Protein AF-A0A2H5AHQ0-F1 (afdb_monomer)

Organism: NCBI:txid2651844

InterPro domains:
  IPR000795 Translational (tr)-type GTP-binding domain [PF00009] (1-102)
  IPR004161 Translation elongation factor EFTu-like, domain 2 [PF03144] (125-167)
  IPR009000 Translation protein, beta-barrel domain superfamily [SSF50447] (102-166)
  IPR027417 P-loop containing nucleoside triphosphate hydrolase [G3DSA:3.40.50.300] (1-103)
  IPR027417 P-loop containing nucleoside triphosphate hydrolase [SSF52540] (1-126)
  IPR050100 Translation factor GTPase superfamily members [PTHR23115] (1-167)

Secondary structure (DSSP, 8-state):
-HHHHHHHHTT-----EEE--GGGGTT-HHHHHHHHHHHHHHHHHHT--GGG--EEE--TTT-BTTTB--SS-TT---EEEEETTEEEEESSHHHHHHTPPPPPP-TTSPPB--EEEEEEETTTEEEEEE---BS-B-TT-EEEETTTTEEEE----EETTEE-S-B--

Solvent-accessible surface area (backbone atoms only — not comparable to full-atom values): 10069 Å² total; per-residue (Å²): 112,67,68,60,43,52,39,49,73,74,63,51,82,79,56,74,45,74,46,64,55,32,68,84,56,73,47,42,62,70,60,51,54,51,50,50,55,55,50,40,57,49,42,41,72,68,67,49,61,54,59,49,33,33,59,33,72,21,20,83,87,82,45,33,13,39,82,48,76,48,82,78,38,82,83,66,88,49,28,54,24,46,56,97,92,44,76,50,72,40,57,22,48,48,52,54,58,70,65,56,76,83,79,80,73,46,54,91,42,74,70,39,62,60,73,75,50,75,45,76,45,89,99,80,43,80,47,76,40,62,56,45,71,22,6,63,49,42,52,71,41,76,46,72,44,81,91,79,70,49,70,49,69,35,79,73,43,71,58,97,91,40,81,43,81,57,48,66,83

Structure (mmCIF, N/CA/C/O backbone):
data_AF-A0A2H5AHQ0-F1
#
_entry.id   AF-A0A2H5AHQ0-F1
#
loop_
_atom_site.group_PDB
_atom_site.id
_atom_site.type_symbol
_atom_site.label_atom_id
_atom_site.label_alt_id
_atom_site.label_comp_id
_atom_site.label_asym_id
_atom_site.label_entity_id
_atom_site.label_seq_id
_atom_site.pdbx_PDB_ins_code
_atom_site.Cartn_x
_atom_site.Cartn_y
_atom_site.Cartn_z
_atom_site.occupancy
_atom_site.B_iso_or_equiv
_atom_site.auth_seq_id
_atom_site.auth_comp_id
_atom_site.auth_asym_id
_atom_site.auth_atom_id
_atom_site.pdbx_PDB_model_num
ATOM 1 N N . ARG A 1 1 ? -1.816 8.514 -12.708 1.00 79.44 1 ARG A N 1
ATOM 2 C CA . ARG A 1 1 ? -1.723 9.739 -11.873 1.00 79.44 1 ARG A CA 1
ATOM 3 C C . ARG A 1 1 ? -2.817 9.753 -10.812 1.00 79.44 1 ARG A C 1
ATOM 5 O O . ARG A 1 1 ? -2.487 9.721 -9.638 1.00 79.44 1 ARG A O 1
ATOM 12 N N . GLU A 1 2 ? -4.084 9.698 -11.212 1.00 90.19 2 GLU A N 1
ATOM 13 C CA . GLU A 1 2 ? -5.236 9.623 -10.303 1.00 90.19 2 GLU A CA 1
ATOM 14 C C . GLU A 1 2 ? -5.152 8.475 -9.284 1.00 90.19 2 GLU A C 1
ATOM 16 O O . GLU A 1 2 ? -5.298 8.717 -8.094 1.00 90.19 2 GLU A O 1
ATOM 21 N N . HIS A 1 3 ? -4.764 7.266 -9.708 1.00 93.19 3 HIS A N 1
ATOM 22 C CA . HIS A 1 3 ? -4.584 6.135 -8.784 1.00 93.19 3 HIS A CA 1
ATOM 23 C C . HIS A 1 3 ? -3.597 6.415 -7.641 1.00 93.19 3 HIS A C 1
ATOM 25 O O . HIS A 1 3 ? -3.840 6.007 -6.512 1.00 93.19 3 HIS A O 1
ATOM 31 N N . ALA A 1 4 ? -2.501 7.135 -7.907 1.00 90.75 4 ALA A N 1
ATOM 32 C CA . ALA A 1 4 ? -1.532 7.470 -6.864 1.00 90.75 4 ALA A CA 1
ATOM 33 C C . ALA A 1 4 ? -2.108 8.495 -5.877 1.00 90.75 4 ALA A C 1
ATOM 35 O O . ALA A 1 4 ? -1.860 8.399 -4.680 1.00 90.75 4 ALA A O 1
ATOM 36 N N . LEU A 1 5 ? -2.892 9.457 -6.375 1.00 91.88 5 LEU A N 1
ATOM 37 C CA . LEU A 1 5 ? -3.583 10.428 -5.531 1.00 91.88 5 LEU A CA 1
ATOM 38 C C . LEU A 1 5 ? -4.620 9.737 -4.641 1.00 91.88 5 LEU A C 1
ATOM 40 O O . LEU A 1 5 ? -4.621 9.951 -3.434 1.00 91.88 5 LEU A O 1
ATOM 44 N N . LEU A 1 6 ? -5.456 8.874 -5.221 1.00 93.88 6 LEU A N 1
ATOM 45 C CA . LEU A 1 6 ? -6.451 8.097 -4.482 1.00 93.88 6 LEU A CA 1
ATOM 46 C C . LEU A 1 6 ? -5.799 7.226 -3.406 1.00 93.88 6 LEU A C 1
ATOM 48 O O . LEU A 1 6 ? -6.201 7.292 -2.247 1.00 93.88 6 LEU A O 1
ATOM 52 N N . ALA A 1 7 ? -4.748 6.478 -3.755 1.00 93.88 7 ALA A N 1
ATOM 53 C CA . ALA A 1 7 ? -4.013 5.652 -2.801 1.00 93.88 7 ALA A CA 1
ATOM 54 C C . ALA A 1 7 ? -3.457 6.486 -1.633 1.00 93.88 7 ALA A C 1
ATOM 56 O O . ALA A 1 7 ? -3.626 6.120 -0.468 1.00 93.88 7 ALA A O 1
ATOM 57 N N . TYR A 1 8 ? -2.856 7.643 -1.926 1.00 92.56 8 TYR A N 1
ATOM 58 C CA . TYR A 1 8 ? -2.291 8.509 -0.894 1.00 92.56 8 TYR A CA 1
ATOM 59 C C . TYR A 1 8 ? -3.357 9.085 0.047 1.00 92.56 8 TYR A C 1
ATOM 61 O O . TYR A 1 8 ? -3.134 9.134 1.266 1.00 92.56 8 TYR A O 1
ATOM 69 N N . THR A 1 9 ? -4.504 9.487 -0.511 1.00 90.00 9 THR A N 1
ATOM 70 C CA . THR A 1 9 ? -5.666 10.012 0.221 1.00 90.00 9 THR A CA 1
ATOM 71 C C . THR A 1 9 ? -6.307 8.946 1.108 1.00 90.00 9 THR A C 1
ATOM 73 O O . THR A 1 9 ? -6.667 9.241 2.243 1.00 90.00 9 THR A O 1
ATOM 76 N N . LEU A 1 10 ? -6.367 7.694 0.647 1.00 91.12 10 LEU A N 1
ATOM 77 C CA . LEU A 1 10 ? -6.854 6.546 1.424 1.00 91.12 10 LEU A CA 1
ATOM 78 C C . LEU A 1 10 ? -5.855 6.057 2.491 1.00 91.12 10 LEU A C 1
ATOM 80 O O . LEU A 1 10 ? -6.121 5.087 3.193 1.00 91.12 10 LEU A O 1
ATOM 84 N N . GLY A 1 11 ? -4.700 6.715 2.636 1.00 88.50 11 GLY A N 1
ATOM 85 C CA . GLY A 1 11 ? -3.718 6.393 3.672 1.00 88.50 11 GLY A CA 1
ATOM 86 C C . GLY A 1 11 ? -2.691 5.330 3.279 1.00 88.50 11 GLY A C 1
ATOM 87 O O . GLY A 1 11 ? -1.886 4.937 4.122 1.00 88.50 11 GLY A O 1
ATOM 88 N N . VAL A 1 12 ? -2.635 4.910 2.012 1.00 93.56 12 VAL A N 1
ATOM 89 C CA . VAL A 1 12 ? -1.599 3.992 1.516 1.00 93.56 12 VAL A CA 1
ATOM 90 C C . VAL A 1 12 ? -0.280 4.755 1.378 1.00 93.56 12 VAL A C 1
ATOM 92 O O . VAL A 1 12 ? -0.060 5.490 0.414 1.00 93.56 12 VAL A O 1
ATOM 95 N N . LYS A 1 13 ? 0.600 4.621 2.379 1.00 91.56 13 LYS A N 1
ATOM 96 C CA . LYS A 1 13 ? 1.880 5.355 2.454 1.00 91.56 13 LYS A CA 1
ATOM 97 C C . LYS A 1 13 ? 3.076 4.621 1.850 1.00 91.56 13 LYS A C 1
ATOM 99 O O . LYS A 1 13 ? 4.095 5.259 1.603 1.00 91.56 13 LYS A O 1
ATOM 104 N N . GLN A 1 14 ? 2.951 3.324 1.589 1.00 94.31 14 GLN A N 1
ATOM 105 C CA . GLN A 1 14 ? 3.986 2.526 0.935 1.00 94.31 14 GLN A CA 1
ATOM 106 C C . GLN A 1 14 ? 3.608 2.306 -0.528 1.00 94.31 14 GLN A C 1
ATOM 108 O O . GLN A 1 14 ? 2.480 1.919 -0.823 1.00 94.31 14 GLN A O 1
ATOM 113 N N . LEU A 1 15 ? 4.539 2.593 -1.435 1.00 96.69 15 LEU A N 1
ATOM 114 C CA . LEU A 1 15 ? 4.333 2.525 -2.878 1.00 96.69 15 LEU A CA 1
ATOM 115 C C . LEU A 1 15 ? 5.526 1.815 -3.518 1.00 96.69 15 LEU A C 1
ATOM 117 O O . LEU A 1 15 ? 6.666 2.093 -3.159 1.00 96.69 15 LEU A O 1
ATOM 121 N N . ILE A 1 16 ? 5.248 0.942 -4.482 1.00 97.94 16 ILE A N 1
ATOM 122 C CA . ILE A 1 16 ? 6.229 0.304 -5.365 1.00 97.94 16 ILE A CA 1
ATOM 123 C C . ILE A 1 16 ? 5.873 0.714 -6.791 1.00 97.94 16 ILE A C 1
ATOM 125 O O . ILE A 1 16 ? 4.696 0.711 -7.157 1.00 97.94 16 ILE A O 1
ATOM 129 N N . VAL A 1 17 ? 6.872 1.067 -7.599 1.00 98.00 17 VAL A N 1
ATOM 130 C CA . VAL A 1 17 ? 6.667 1.404 -9.010 1.00 98.00 17 VAL A CA 1
ATOM 131 C C . VAL A 1 17 ? 7.310 0.331 -9.877 1.00 98.00 17 VAL A C 1
ATOM 133 O O . VAL A 1 17 ? 8.524 0.290 -10.052 1.00 98.00 17 VAL A O 1
ATOM 136 N N . ALA A 1 18 ? 6.475 -0.522 -10.461 1.00 98.19 18 ALA A N 1
ATOM 137 C CA . ALA A 1 18 ? 6.898 -1.456 -11.492 1.00 98.19 18 ALA A CA 1
ATOM 138 C C . ALA A 1 18 ? 6.801 -0.788 -12.875 1.00 98.19 18 ALA A C 1
ATOM 140 O O . ALA A 1 18 ? 5.711 -0.435 -13.333 1.00 98.19 18 ALA A O 1
ATOM 141 N N . ILE A 1 19 ? 7.938 -0.606 -13.544 1.00 98.12 19 ILE A N 1
ATOM 142 C CA . ILE A 1 19 ? 8.017 -0.067 -14.904 1.00 98.12 19 ILE A CA 1
ATOM 143 C C . ILE A 1 19 ? 7.883 -1.246 -15.865 1.00 98.12 19 ILE A C 1
ATOM 145 O O . ILE A 1 19 ? 8.851 -1.941 -16.156 1.00 98.12 19 ILE A O 1
ATOM 149 N N . ASN A 1 20 ? 6.648 -1.504 -16.290 1.00 98.12 20 ASN A N 1
ATOM 150 C CA . ASN A 1 20 ? 6.306 -2.656 -17.118 1.00 98.12 20 ASN A CA 1
ATOM 151 C C . ASN A 1 20 ? 6.579 -2.422 -18.614 1.00 98.12 20 ASN A C 1
ATOM 153 O O . ASN A 1 20 ? 6.660 -1.281 -19.070 1.00 98.12 20 ASN A O 1
ATOM 157 N N . LYS A 1 21 ? 6.621 -3.521 -19.378 1.00 97.62 21 LYS A N 1
ATOM 158 C CA . LYS A 1 21 ? 6.839 -3.578 -20.833 1.00 97.62 21 LYS A CA 1
ATOM 159 C C . LYS A 1 21 ? 8.226 -3.100 -21.274 1.00 97.62 21 LYS A C 1
ATOM 161 O O . LYS A 1 21 ? 8.367 -2.546 -22.365 1.00 97.62 21 LYS A O 1
ATOM 166 N N . MET A 1 22 ? 9.253 -3.306 -20.450 1.00 97.94 22 MET A N 1
ATOM 167 C CA . MET A 1 22 ? 10.633 -2.930 -20.798 1.00 97.94 22 MET A CA 1
ATOM 168 C C . ME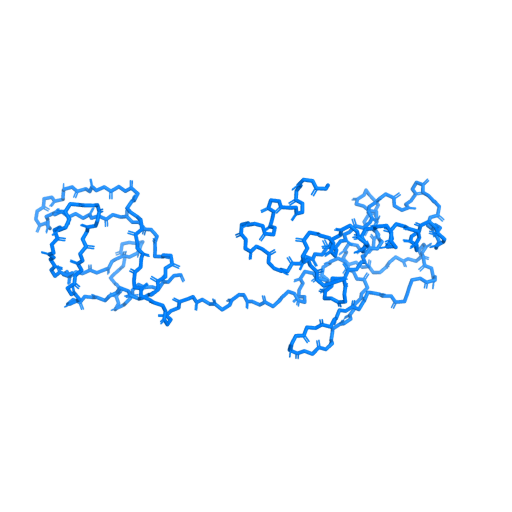T A 1 22 ? 11.185 -3.691 -22.014 1.00 97.94 22 MET A C 1
ATOM 170 O O . MET A 1 22 ? 12.071 -3.193 -22.704 1.00 97.94 22 MET A O 1
ATOM 174 N N . ASP A 1 23 ? 10.612 -4.847 -22.340 1.00 95.94 23 ASP A N 1
ATOM 175 C CA . ASP A 1 23 ? 10.872 -5.580 -23.580 1.00 95.94 23 ASP A CA 1
ATOM 176 C C . ASP A 1 23 ? 10.527 -4.756 -24.836 1.00 95.94 23 ASP A C 1
ATOM 178 O O . ASP A 1 23 ? 11.285 -4.758 -25.805 1.00 95.94 23 ASP A O 1
ATOM 182 N N . THR A 1 24 ? 9.457 -3.952 -24.795 1.00 97.06 24 THR A N 1
ATOM 183 C CA . THR A 1 24 ? 9.041 -3.098 -25.926 1.00 97.06 24 THR A CA 1
ATOM 184 C C . THR A 1 24 ? 9.972 -1.911 -26.173 1.00 97.06 24 THR A C 1
ATOM 186 O O . THR A 1 24 ? 9.934 -1.302 -27.240 1.00 97.06 24 THR A O 1
ATOM 189 N N . THR A 1 25 ? 10.827 -1.585 -25.203 1.00 96.06 25 THR A N 1
ATOM 190 C CA . THR A 1 25 ? 11.819 -0.505 -25.287 1.00 96.06 25 THR A CA 1
ATOM 191 C C . THR A 1 25 ? 13.244 -1.045 -25.379 1.00 96.06 25 THR A C 1
ATOM 193 O O . THR A 1 25 ? 14.196 -0.308 -25.120 1.00 96.06 25 THR A O 1
ATOM 196 N N . GLN A 1 26 ? 13.391 -2.328 -25.741 1.00 95.75 26 GLN A N 1
ATOM 197 C CA . GLN A 1 26 ? 14.676 -3.023 -25.866 1.00 95.75 26 GLN A CA 1
ATOM 198 C C . GLN A 1 26 ? 15.530 -2.900 -24.596 1.00 95.75 26 GLN A C 1
ATOM 200 O O . GLN A 1 26 ? 16.750 -2.775 -24.666 1.00 95.75 26 GLN A O 1
ATOM 205 N N . TRP A 1 27 ? 14.878 -2.880 -23.429 1.00 96.94 27 TRP A N 1
ATOM 206 C CA . TRP A 1 27 ? 15.538 -2.733 -22.135 1.00 96.94 27 TRP A CA 1
ATOM 207 C C . TRP A 1 27 ? 16.444 -1.493 -22.043 1.00 96.94 27 TRP A C 1
ATOM 209 O O . TRP A 1 27 ? 17.496 -1.532 -21.411 1.00 96.94 27 TRP A O 1
ATOM 219 N N . SER A 1 28 ? 16.042 -0.374 -22.657 1.00 97.75 28 SER A N 1
ATOM 220 C CA . SER A 1 28 ? 16.816 0.874 -22.658 1.00 97.75 28 SER A CA 1
ATOM 221 C C . SER A 1 28 ? 16.950 1.495 -21.260 1.00 97.75 28 SER A C 1
ATOM 223 O O . SER A 1 28 ? 15.960 1.909 -20.648 1.00 97.75 28 SER A O 1
ATOM 225 N N . GLU A 1 29 ? 18.193 1.645 -20.787 1.00 97.69 29 GLU A N 1
ATOM 226 C CA . GLU A 1 29 ? 18.507 2.335 -19.528 1.00 97.69 29 GLU A CA 1
ATOM 227 C C . GLU A 1 29 ? 18.075 3.806 -19.565 1.00 97.69 29 GLU A C 1
ATOM 229 O O . GLU A 1 29 ? 17.469 4.302 -18.618 1.00 97.69 29 GLU A O 1
ATOM 234 N N . ALA A 1 30 ? 18.323 4.501 -20.678 1.00 97.88 30 ALA A N 1
ATOM 235 C CA . ALA A 1 30 ? 17.948 5.905 -20.827 1.00 97.88 30 ALA A CA 1
ATOM 236 C C . ALA A 1 30 ? 16.432 6.100 -20.664 1.00 97.88 30 ALA A C 1
ATOM 238 O O . ALA A 1 30 ? 15.996 6.994 -19.936 1.00 97.88 30 ALA A O 1
ATOM 239 N N . ARG A 1 31 ? 15.631 5.214 -21.273 1.00 97.50 31 ARG A N 1
ATOM 240 C CA . ARG A 1 31 ? 14.170 5.248 -21.143 1.00 97.50 31 ARG A CA 1
ATOM 241 C C . ARG A 1 31 ? 13.716 4.946 -19.716 1.00 97.50 31 ARG A C 1
ATOM 243 O O . ARG A 1 31 ? 12.808 5.601 -19.212 1.00 97.50 31 ARG A O 1
ATOM 250 N N . TYR A 1 32 ? 14.351 3.983 -19.053 1.00 97.88 32 TYR A N 1
ATOM 251 C CA . TYR A 1 32 ? 14.088 3.678 -17.648 1.00 97.88 32 TYR A CA 1
ATOM 252 C C . TYR A 1 32 ? 14.365 4.886 -16.734 1.00 97.88 32 TYR A C 1
ATOM 254 O O . TYR A 1 32 ? 13.504 5.263 -15.937 1.00 97.88 32 TYR A O 1
ATOM 262 N N . GLN A 1 33 ? 15.516 5.548 -16.896 1.00 97.69 33 GLN A N 1
ATOM 263 C CA . GLN A 1 33 ? 15.896 6.723 -16.101 1.00 97.69 33 GLN A CA 1
ATOM 264 C C . GLN A 1 33 ? 14.971 7.924 -16.343 1.00 97.69 33 GLN A C 1
ATOM 266 O O . GLN A 1 33 ? 14.600 8.631 -15.402 1.00 97.69 33 GLN A O 1
ATOM 271 N N . GLU A 1 34 ? 14.547 8.141 -17.589 1.00 97.81 34 GLU A N 1
ATOM 272 C CA . GLU A 1 34 ? 13.549 9.156 -17.939 1.00 97.81 34 GLU A CA 1
ATOM 273 C C . GLU A 1 34 ? 12.223 8.913 -17.196 1.00 97.81 34 GLU A C 1
ATOM 275 O O . GLU A 1 34 ? 11.714 9.811 -16.519 1.00 97.81 34 GLU A O 1
ATOM 280 N N . ILE A 1 35 ? 11.706 7.677 -17.243 1.00 97.56 35 ILE A N 1
ATOM 281 C CA . ILE A 1 35 ? 10.460 7.293 -16.564 1.00 97.56 35 ILE A CA 1
ATOM 282 C C . ILE A 1 35 ? 10.584 7.468 -15.047 1.00 97.56 35 ILE A C 1
ATOM 284 O O . ILE A 1 35 ? 9.653 7.987 -14.421 1.00 97.56 35 ILE A O 1
ATOM 288 N N . ILE A 1 36 ? 11.716 7.084 -14.441 1.00 97.12 36 ILE A N 1
ATOM 289 C CA . ILE A 1 36 ? 11.957 7.311 -13.008 1.00 97.12 36 ILE A CA 1
ATOM 290 C C . ILE A 1 36 ? 11.884 8.796 -12.687 1.00 97.12 36 ILE A C 1
ATOM 292 O O . ILE A 1 36 ? 11.213 9.172 -11.726 1.00 97.12 36 ILE A O 1
ATOM 296 N N . LYS A 1 37 ? 12.554 9.648 -13.467 1.00 97.56 37 LYS A N 1
ATOM 297 C CA . LYS A 1 37 ? 12.594 11.092 -13.218 1.00 97.56 37 LYS A CA 1
ATOM 298 C C . LYS A 1 37 ? 11.193 11.699 -13.256 1.00 97.56 37 LYS A C 1
ATOM 300 O O . LYS A 1 37 ? 10.806 12.419 -12.332 1.00 97.56 37 LYS A O 1
ATOM 305 N N . GLU A 1 38 ? 10.413 11.395 -14.290 1.00 96.69 38 GLU A N 1
ATOM 306 C CA . GLU A 1 38 ? 9.044 11.902 -14.414 1.00 96.69 38 GLU A CA 1
ATOM 307 C C . GLU A 1 38 ? 8.126 11.373 -13.311 1.00 96.69 38 GLU A C 1
ATOM 309 O O . GLU A 1 38 ? 7.388 12.140 -12.681 1.00 96.69 38 GLU A O 1
ATOM 314 N N . THR A 1 39 ? 8.200 10.070 -13.036 1.00 96.88 39 THR A N 1
ATOM 315 C CA . THR A 1 39 ? 7.351 9.420 -12.035 1.00 96.88 39 THR A CA 1
ATOM 316 C C . THR A 1 39 ? 7.697 9.899 -10.630 1.00 96.88 39 THR A C 1
ATOM 318 O O . THR A 1 39 ? 6.792 10.228 -9.868 1.00 96.88 39 THR A O 1
ATOM 321 N N . SER A 1 40 ? 8.985 10.044 -10.308 1.00 96.88 40 SER A N 1
ATOM 322 C CA . SER A 1 40 ? 9.471 10.590 -9.034 1.00 96.88 40 SER A CA 1
ATOM 323 C C . SER A 1 40 ? 8.971 12.012 -8.800 1.00 96.88 40 SER A C 1
ATOM 325 O O . SER A 1 40 ? 8.466 12.328 -7.722 1.00 96.88 40 SER A O 1
ATOM 327 N N . ASN A 1 41 ? 9.042 12.871 -9.821 1.00 96.50 41 ASN A N 1
ATOM 328 C CA . ASN A 1 41 ? 8.511 14.231 -9.740 1.00 96.50 41 ASN A CA 1
ATOM 329 C C . ASN A 1 41 ? 6.997 14.236 -9.509 1.00 96.50 41 ASN A C 1
ATOM 331 O O . ASN A 1 41 ? 6.484 15.061 -8.752 1.00 96.50 41 ASN A O 1
ATOM 335 N N . PHE A 1 42 ? 6.278 13.315 -10.149 1.00 94.62 42 PHE A N 1
ATOM 336 C CA . PHE A 1 42 ? 4.837 13.199 -9.996 1.00 94.62 42 PHE A CA 1
ATOM 337 C C . PHE A 1 42 ? 4.431 12.705 -8.598 1.00 94.62 42 PHE A C 1
ATOM 339 O O . PHE A 1 42 ? 3.646 13.372 -7.926 1.00 94.62 42 PHE A O 1
ATOM 346 N N . ILE A 1 43 ? 4.981 11.585 -8.120 1.00 96.19 43 ILE A N 1
ATOM 347 C CA . ILE A 1 43 ? 4.624 11.026 -6.804 1.00 96.19 43 ILE A CA 1
ATOM 348 C C . ILE A 1 43 ? 5.048 11.954 -5.658 1.00 96.19 43 ILE A C 1
ATOM 350 O O . ILE A 1 43 ? 4.350 12.029 -4.648 1.00 96.19 43 ILE A O 1
ATOM 354 N N . LYS A 1 44 ? 6.118 12.743 -5.849 1.00 96.44 44 LYS A N 1
ATOM 355 C CA . LYS A 1 44 ? 6.518 13.803 -4.916 1.00 96.44 44 LYS A CA 1
ATOM 356 C C . LYS A 1 44 ? 5.454 14.892 -4.781 1.00 96.44 44 LYS A C 1
ATOM 358 O O . LYS A 1 44 ? 5.201 15.345 -3.671 1.00 96.44 44 LYS A O 1
ATOM 363 N N . LYS A 1 45 ? 4.805 15.291 -5.882 1.00 95.19 45 LYS A N 1
ATOM 364 C CA . LYS A 1 45 ? 3.684 16.252 -5.851 1.00 95.19 45 LYS A CA 1
ATOM 365 C C . LYS A 1 45 ? 2.442 15.679 -5.170 1.00 95.19 45 LYS A C 1
ATOM 367 O O . LYS A 1 45 ? 1.706 16.430 -4.548 1.00 95.19 45 LYS A O 1
ATOM 372 N N . VAL A 1 46 ? 2.216 14.369 -5.287 1.00 95.06 46 VAL A N 1
ATOM 373 C CA . VAL A 1 46 ? 1.123 13.678 -4.581 1.00 95.06 46 VAL A CA 1
ATOM 374 C C . VAL A 1 46 ? 1.374 13.630 -3.068 1.00 95.06 46 VAL A C 1
ATOM 376 O O . VAL A 1 46 ? 0.428 13.709 -2.292 1.00 95.06 46 VAL A O 1
ATOM 379 N N . GLY A 1 47 ? 2.639 13.537 -2.648 1.00 95.19 47 GLY A N 1
ATOM 380 C CA . GLY A 1 47 ? 3.044 13.535 -1.238 1.00 95.19 47 GLY A CA 1
ATOM 381 C C . GLY A 1 47 ? 3.901 12.337 -0.823 1.00 95.19 47 GLY A C 1
ATOM 382 O O . GLY A 1 47 ? 4.312 12.255 0.332 1.00 95.19 47 GLY A O 1
ATOM 383 N N . TYR A 1 48 ? 4.207 11.415 -1.740 1.00 96.62 48 TYR A N 1
ATOM 384 C CA . TYR A 1 48 ? 5.168 10.341 -1.482 1.00 96.62 48 TYR A CA 1
ATOM 385 C C . TYR A 1 48 ? 6.601 10.882 -1.466 1.00 96.62 48 TYR A C 1
ATOM 387 O O . TYR A 1 48 ? 6.938 11.809 -2.201 1.00 96.62 48 TYR A O 1
ATOM 395 N N . ASN A 1 49 ? 7.478 10.261 -0.678 1.00 95.44 49 ASN A N 1
ATOM 396 C CA . ASN A 1 49 ? 8.915 10.500 -0.770 1.00 95.44 49 ASN A CA 1
ATOM 397 C C . ASN A 1 49 ? 9.516 9.546 -1.819 1.00 95.44 49 ASN A C 1
ATOM 399 O O . ASN A 1 49 ? 9.528 8.345 -1.573 1.00 95.44 49 ASN A O 1
ATOM 403 N N . PRO A 1 50 ? 10.060 10.019 -2.957 1.00 96.00 50 PRO A N 1
ATOM 404 C CA . PRO A 1 50 ? 10.613 9.120 -3.973 1.00 96.00 50 PRO A CA 1
ATOM 405 C C . PRO A 1 50 ? 11.734 8.205 -3.464 1.00 96.00 50 PRO A C 1
ATOM 407 O O . PRO A 1 50 ? 11.907 7.118 -3.995 1.00 96.00 50 PRO A O 1
ATOM 410 N N . LYS A 1 51 ? 12.460 8.598 -2.406 1.00 95.38 51 LYS A N 1
ATOM 411 C CA . LYS A 1 51 ? 13.509 7.760 -1.801 1.00 95.38 51 LYS A CA 1
ATOM 412 C C . LYS A 1 51 ? 12.973 6.514 -1.093 1.00 95.38 51 LYS A C 1
ATOM 414 O O . LYS A 1 51 ? 13.722 5.568 -0.894 1.00 95.38 51 LYS A O 1
ATOM 419 N N . THR A 1 52 ? 11.701 6.505 -0.694 1.00 96.12 52 THR A N 1
ATOM 420 C CA . THR A 1 52 ? 11.073 5.353 -0.026 1.00 96.12 52 THR A CA 1
ATOM 421 C C . THR A 1 52 ? 10.437 4.386 -1.031 1.00 96.12 52 THR A C 1
ATOM 423 O O . THR A 1 52 ? 9.796 3.424 -0.614 1.00 96.12 52 THR A O 1
ATOM 426 N N . VAL A 1 53 ? 10.527 4.669 -2.336 1.00 97.44 53 VAL A N 1
ATOM 427 C CA . VAL A 1 53 ? 9.784 3.972 -3.392 1.00 97.44 53 VAL A CA 1
ATOM 428 C C . VAL A 1 53 ? 10.763 3.215 -4.286 1.00 97.44 53 VAL A C 1
ATOM 430 O O . VAL A 1 53 ? 11.535 3.852 -5.002 1.00 97.44 53 VAL A O 1
ATOM 433 N N . PRO A 1 54 ? 10.738 1.872 -4.291 1.00 97.75 54 PRO A N 1
ATOM 434 C CA . PRO A 1 54 ? 11.533 1.099 -5.230 1.00 97.75 54 PRO A CA 1
ATOM 435 C C . PRO A 1 54 ? 10.957 1.209 -6.647 1.00 97.75 54 PRO A C 1
ATOM 437 O O . PRO A 1 54 ? 9.740 1.130 -6.854 1.00 97.75 54 PRO A O 1
ATOM 440 N N . PHE A 1 55 ? 11.854 1.362 -7.620 1.00 98.12 55 PHE A N 1
ATOM 441 C CA . PHE A 1 55 ? 11.549 1.341 -9.048 1.00 98.12 55 PHE A CA 1
ATOM 442 C C . PHE A 1 55 ? 12.109 0.056 -9.655 1.00 98.12 55 PHE A C 1
ATOM 444 O O . PHE A 1 55 ? 13.316 -0.177 -9.616 1.00 98.12 55 PHE A O 1
ATOM 451 N N . VAL A 1 56 ? 11.231 -0.787 -10.195 1.00 98.44 56 VAL A N 1
ATOM 452 C CA . VAL A 1 56 ? 11.602 -2.110 -10.715 1.00 98.44 56 VAL A CA 1
ATOM 453 C C . VAL A 1 56 ? 11.278 -2.170 -12.210 1.00 98.44 56 VAL A C 1
ATOM 455 O O . VAL A 1 56 ? 10.099 -2.086 -12.560 1.00 98.44 56 VAL A O 1
ATOM 458 N N . PRO A 1 57 ? 12.269 -2.284 -13.114 1.00 98.38 57 PRO A N 1
ATOM 459 C CA . PRO A 1 57 ? 12.013 -2.517 -14.531 1.00 98.38 57 PRO A CA 1
ATOM 460 C C . PRO A 1 57 ? 11.580 -3.970 -14.725 1.00 98.38 57 PRO A C 1
ATOM 462 O O . PRO A 1 57 ? 12.340 -4.872 -14.393 1.00 98.38 57 PRO A O 1
ATOM 465 N N . ILE A 1 58 ? 10.387 -4.211 -15.263 1.00 98.50 58 ILE A N 1
ATOM 466 C CA . ILE A 1 58 ? 9.846 -5.566 -15.442 1.00 98.50 58 ILE A CA 1
ATOM 467 C C . ILE A 1 58 ? 9.322 -5.787 -16.864 1.00 98.50 58 ILE A C 1
ATOM 469 O O . ILE A 1 58 ? 8.963 -4.845 -17.581 1.00 98.50 58 ILE A O 1
ATOM 473 N N . SER A 1 59 ? 9.182 -7.059 -17.231 1.00 98.00 59 SER A N 1
ATOM 474 C CA . SER A 1 59 ? 8.255 -7.486 -18.277 1.00 98.00 59 SER A CA 1
ATOM 475 C C . SER A 1 59 ? 7.275 -8.482 -17.679 1.00 98.00 59 SER A C 1
ATOM 477 O O . SER A 1 59 ? 7.616 -9.633 -17.426 1.00 98.00 59 SER A O 1
ATOM 479 N N . GLY A 1 60 ? 6.034 -8.050 -17.456 1.00 96.62 60 GLY A N 1
ATOM 480 C CA . GLY A 1 60 ? 4.995 -8.942 -16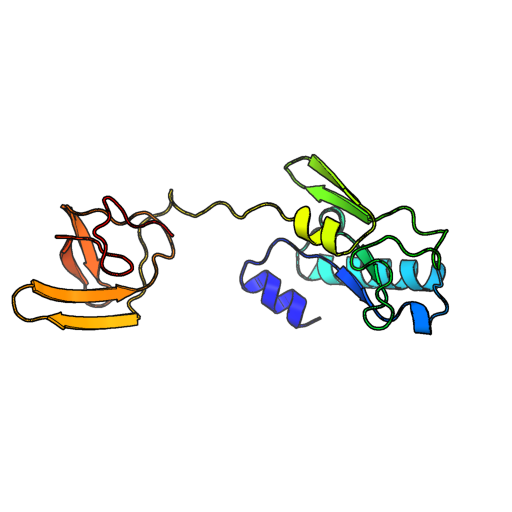.941 1.00 96.62 60 GLY A CA 1
ATOM 481 C C . GLY A 1 60 ? 4.632 -10.070 -17.912 1.00 96.62 60 GLY A C 1
ATOM 482 O O . GLY A 1 60 ? 4.130 -11.096 -17.473 1.00 96.62 60 GLY A O 1
ATOM 483 N N . PHE A 1 61 ? 4.893 -9.893 -19.212 1.00 95.75 61 PHE A N 1
ATOM 484 C CA . PHE A 1 61 ? 4.619 -10.908 -20.231 1.00 95.75 61 PHE A CA 1
ATOM 485 C C . PHE A 1 61 ? 5.706 -11.991 -20.269 1.00 95.75 61 PHE A C 1
ATOM 487 O O . PHE A 1 61 ? 5.383 -13.173 -20.300 1.00 95.75 61 PHE A O 1
ATOM 494 N N . ASN A 1 62 ? 6.982 -11.593 -20.208 1.00 96.06 62 ASN A N 1
ATOM 495 C CA . ASN A 1 62 ? 8.119 -12.520 -20.278 1.00 96.06 62 ASN A CA 1
ATOM 496 C C . ASN A 1 62 ? 8.602 -13.011 -18.899 1.00 96.06 62 ASN A C 1
ATOM 498 O O . ASN A 1 62 ? 9.408 -13.933 -18.819 1.00 96.06 62 ASN A O 1
ATOM 502 N N . GLY A 1 63 ? 8.130 -12.400 -17.808 1.00 95.94 63 GLY A N 1
ATOM 503 C CA . GLY A 1 63 ? 8.501 -12.749 -16.432 1.00 95.94 63 GLY A CA 1
ATOM 504 C C . GLY A 1 63 ? 9.778 -12.077 -15.911 1.00 95.94 63 GLY A C 1
ATOM 505 O O . GLY A 1 63 ? 10.168 -12.314 -14.767 1.00 95.94 63 GLY A O 1
ATOM 506 N N . ASP A 1 64 ? 10.421 -11.219 -16.705 1.00 97.38 64 ASP A N 1
ATOM 507 C CA . ASP A 1 64 ? 11.663 -10.536 -16.336 1.00 97.38 64 ASP A CA 1
ATOM 508 C C . ASP A 1 64 ? 11.516 -9.679 -15.068 1.00 97.38 64 ASP A C 1
ATOM 510 O O . ASP A 1 64 ? 10.621 -8.831 -14.984 1.00 97.38 64 ASP A O 1
ATOM 514 N N . ASN A 1 65 ? 12.435 -9.864 -14.110 1.00 97.25 65 ASN A N 1
ATOM 515 C CA . ASN A 1 65 ? 12.472 -9.176 -12.811 1.00 97.25 65 ASN A CA 1
ATOM 516 C C . ASN A 1 65 ? 11.188 -9.336 -11.974 1.00 97.25 65 ASN A C 1
ATOM 518 O O . ASN A 1 65 ? 10.989 -8.589 -11.018 1.00 97.25 65 ASN A O 1
ATOM 522 N N . MET A 1 66 ? 10.321 -10.307 -12.281 1.00 96.94 66 MET A N 1
ATOM 523 C CA . MET A 1 66 ? 9.136 -10.599 -11.467 1.00 96.94 66 MET A CA 1
ATOM 524 C C . MET A 1 66 ? 9.520 -11.396 -10.217 1.00 96.94 66 MET A C 1
ATOM 526 O O . MET A 1 66 ? 9.328 -10.926 -9.098 1.00 96.94 66 MET A O 1
ATOM 530 N N . LEU A 1 67 ? 10.101 -12.579 -10.432 1.00 95.94 67 LEU A N 1
ATOM 531 C CA . LEU A 1 67 ? 10.534 -13.520 -9.389 1.00 95.94 67 LEU A CA 1
ATOM 532 C C . LEU A 1 67 ? 12.050 -13.734 -9.402 1.00 95.94 67 LEU A C 1
ATOM 534 O O . LEU A 1 67 ? 12.663 -13.947 -8.363 1.00 95.94 67 LEU A O 1
ATOM 538 N N . THR A 1 68 ? 12.657 -13.678 -10.586 1.00 95.56 68 THR A N 1
ATOM 539 C CA . THR A 1 68 ? 14.092 -13.854 -10.807 1.00 95.56 68 THR A CA 1
ATOM 540 C C . THR A 1 68 ? 14.649 -12.656 -11.565 1.00 95.56 68 THR A C 1
ATOM 542 O O . THR A 1 68 ? 13.940 -11.992 -12.326 1.00 95.56 68 THR A O 1
ATOM 545 N N . ALA A 1 69 ? 15.924 -12.348 -11.331 1.00 96.00 69 ALA A N 1
ATOM 546 C CA . ALA A 1 69 ? 16.588 -11.248 -12.015 1.00 96.00 69 ALA A CA 1
ATOM 547 C C . ALA A 1 69 ? 16.722 -11.542 -13.517 1.00 96.00 69 ALA A C 1
ATOM 549 O O . ALA A 1 69 ? 17.133 -12.632 -13.916 1.00 96.00 69 ALA A O 1
ATOM 550 N N . SER A 1 70 ? 16.401 -10.550 -14.340 1.00 95.06 70 SER A N 1
ATOM 551 C CA . SER A 1 70 ? 16.530 -10.618 -15.790 1.00 95.06 70 SER A CA 1
ATOM 552 C C . SER A 1 70 ? 17.986 -10.495 -16.229 1.00 95.06 70 SER A C 1
ATOM 554 O O . SER A 1 70 ? 18.748 -9.675 -15.713 1.00 95.06 70 SER A O 1
ATOM 556 N N . THR A 1 71 ? 18.358 -11.260 -17.250 1.00 95.75 71 THR A N 1
ATOM 557 C CA . THR A 1 71 ? 19.632 -11.104 -17.964 1.00 95.75 71 THR A CA 1
ATOM 558 C C . THR A 1 71 ? 19.570 -10.034 -19.058 1.00 95.75 71 THR A C 1
ATOM 560 O O . THR A 1 71 ? 20.610 -9.646 -19.581 1.00 95.75 71 THR A O 1
ATOM 563 N N . ASN A 1 72 ? 18.376 -9.534 -19.399 1.00 95.12 72 ASN A N 1
ATOM 564 C CA . ASN A 1 72 ? 18.158 -8.592 -20.502 1.00 95.12 72 ASN A CA 1
ATOM 565 C C . ASN A 1 72 ? 18.536 -7.140 -20.154 1.00 95.12 72 ASN A C 1
ATOM 567 O O . ASN A 1 72 ? 18.668 -6.303 -21.044 1.00 95.12 72 ASN A O 1
ATOM 571 N N . CYS A 1 73 ? 18.750 -6.831 -18.872 1.00 95.19 73 CYS A N 1
ATOM 572 C CA . CYS A 1 73 ? 19.125 -5.498 -18.395 1.00 95.19 73 CYS A CA 1
ATOM 573 C C . CYS A 1 73 ? 20.394 -5.523 -17.516 1.00 95.19 73 CYS A C 1
ATOM 575 O O . CYS A 1 73 ? 20.315 -5.295 -16.309 1.00 95.19 73 CYS A O 1
ATOM 577 N N . PRO A 1 74 ? 21.594 -5.755 -18.083 1.00 95.44 74 PRO A N 1
ATOM 578 C CA . PRO A 1 74 ? 22.843 -5.847 -17.308 1.00 95.44 74 PRO A CA 1
ATOM 579 C C . PRO A 1 74 ? 23.247 -4.533 -16.606 1.00 95.44 74 PRO A C 1
ATOM 581 O O . PRO A 1 74 ? 24.027 -4.534 -15.642 1.00 95.44 74 PRO A O 1
ATOM 584 N N . TRP A 1 75 ? 22.713 -3.404 -17.080 1.00 96.56 75 TRP A N 1
ATOM 585 C CA . TRP A 1 75 ? 22.864 -2.086 -16.464 1.00 96.56 75 TRP A CA 1
ATOM 586 C C . TRP A 1 75 ? 22.107 -1.973 -15.134 1.00 96.56 75 TRP A C 1
ATOM 588 O O . TRP A 1 75 ? 22.548 -1.260 -14.235 1.00 96.56 75 TRP A O 1
ATOM 598 N N . TYR A 1 76 ? 21.015 -2.720 -14.957 1.00 97.38 76 TYR A N 1
ATOM 599 C CA . TYR A 1 76 ? 20.195 -2.645 -13.757 1.00 97.38 76 TYR A CA 1
ATOM 600 C C . TYR A 1 76 ? 20.888 -3.337 -12.578 1.00 97.38 76 TYR A C 1
ATOM 602 O O . TYR A 1 76 ? 21.103 -4.551 -12.573 1.00 97.38 76 TYR A O 1
ATOM 610 N N . LYS A 1 77 ? 21.259 -2.554 -11.560 1.00 96.31 77 LYS A N 1
ATOM 611 C CA . LYS A 1 77 ? 21.941 -3.062 -10.355 1.00 96.31 77 LYS A CA 1
ATOM 612 C C . LYS A 1 77 ? 20.991 -3.452 -9.227 1.00 96.31 77 LYS A C 1
ATOM 614 O O . LYS A 1 77 ? 21.423 -4.120 -8.291 1.00 96.31 77 LYS A O 1
ATOM 619 N N . GLY A 1 78 ? 19.715 -3.115 -9.365 1.00 96.00 78 GLY A N 1
ATOM 620 C CA . GLY A 1 78 ? 18.696 -3.312 -8.348 1.00 96.00 78 GLY A CA 1
ATOM 621 C C . GLY A 1 78 ? 17.971 -2.014 -8.022 1.00 96.00 78 GLY A C 1
ATOM 622 O O . GLY A 1 78 ? 18.356 -0.928 -8.460 1.00 96.00 78 GLY A O 1
ATOM 623 N N . TRP A 1 79 ? 16.887 -2.146 -7.275 1.00 97.62 79 TRP A N 1
ATOM 624 C CA . TRP A 1 79 ? 16.189 -1.042 -6.650 1.00 97.62 79 TRP A CA 1
ATOM 625 C C . TRP A 1 79 ? 16.736 -0.834 -5.240 1.00 97.62 79 TRP A C 1
ATOM 627 O O . TRP A 1 79 ? 17.221 -1.760 -4.591 1.00 97.62 79 TRP A O 1
ATOM 637 N N . GLU A 1 80 ? 16.609 0.393 -4.754 1.00 96.31 80 GLU A N 1
ATOM 638 C CA . GLU A 1 80 ? 16.905 0.757 -3.375 1.00 96.31 80 GLU A CA 1
ATOM 639 C C . GLU A 1 80 ? 15.731 1.558 -2.823 1.00 96.31 80 GLU A C 1
ATOM 641 O O . GLU A 1 80 ? 15.079 2.312 -3.552 1.00 96.31 80 GLU A O 1
ATOM 646 N N . LYS A 1 81 ? 15.458 1.399 -1.531 1.00 94.62 81 LYS A N 1
ATOM 647 C CA . LYS A 1 81 ? 14.526 2.251 -0.800 1.00 94.62 81 LYS A CA 1
ATOM 648 C C . LYS A 1 81 ? 15.067 2.570 0.585 1.00 94.62 81 LYS A C 1
ATOM 650 O O . LYS A 1 81 ? 15.669 1.725 1.244 1.00 94.62 81 LYS A O 1
ATOM 655 N N . GLU A 1 82 ? 14.809 3.787 1.039 1.00 94.31 82 GLU A N 1
ATOM 656 C CA . GLU A 1 82 ? 15.172 4.273 2.367 1.00 94.31 82 GLU A CA 1
ATOM 657 C C . GLU A 1 82 ? 13.895 4.550 3.155 1.00 94.31 82 GLU A C 1
ATOM 659 O O . GLU A 1 82 ? 13.125 5.442 2.797 1.00 94.31 82 GLU A O 1
ATOM 664 N N . THR A 1 83 ? 13.659 3.796 4.224 1.00 90.75 83 THR A N 1
ATOM 665 C CA . THR A 1 83 ? 12.549 4.017 5.156 1.00 90.75 83 THR A CA 1
ATOM 666 C C . THR A 1 83 ? 13.083 4.469 6.515 1.00 90.75 83 THR A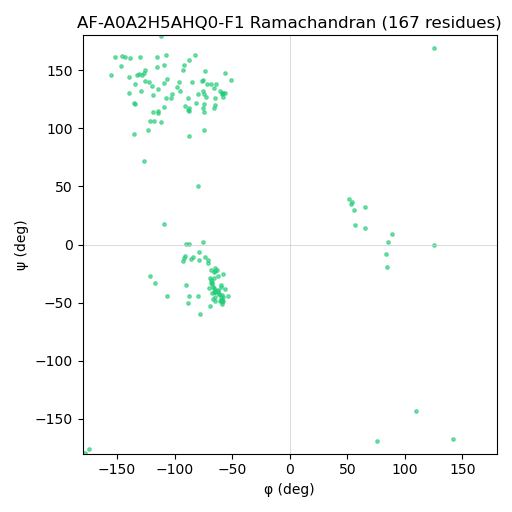 C 1
ATOM 668 O O . THR A 1 83 ? 14.289 4.605 6.726 1.00 90.75 83 THR A O 1
ATOM 671 N N . LYS A 1 84 ? 12.181 4.715 7.472 1.00 86.44 84 LYS A N 1
ATOM 672 C CA . LYS A 1 84 ? 12.581 4.994 8.860 1.00 86.44 84 LYS A CA 1
ATOM 673 C C . LYS A 1 84 ? 13.244 3.785 9.529 1.00 86.44 84 LYS A C 1
ATOM 675 O O . LYS A 1 84 ? 13.989 3.975 10.483 1.00 86.44 84 LYS A O 1
ATOM 680 N N . SER A 1 85 ? 12.967 2.579 9.037 1.00 85.38 85 SER A N 1
ATOM 681 C CA . SER A 1 85 ? 13.489 1.324 9.586 1.00 85.38 85 SER A CA 1
ATOM 682 C C . SER A 1 85 ? 14.864 0.959 9.020 1.00 85.38 85 SER A C 1
ATOM 684 O O . SER A 1 85 ? 15.525 0.078 9.560 1.00 85.38 85 SER A O 1
ATOM 686 N N . GLY A 1 86 ? 15.314 1.628 7.953 1.00 90.25 86 GLY A N 1
ATOM 687 C CA . GLY A 1 86 ? 16.626 1.415 7.347 1.00 90.25 86 GLY A CA 1
ATOM 688 C C . GLY A 1 86 ? 16.600 1.496 5.823 1.00 90.25 86 GLY A C 1
ATOM 689 O O . GLY A 1 86 ? 15.629 1.953 5.217 1.00 90.25 86 GLY A O 1
ATOM 690 N N . LYS A 1 87 ? 17.695 1.056 5.194 1.00 93.75 87 LYS A N 1
ATOM 691 C CA . LYS A 1 87 ? 17.768 0.887 3.739 1.00 93.75 87 LYS A CA 1
ATOM 692 C C . LYS A 1 87 ? 17.480 -0.563 3.370 1.00 9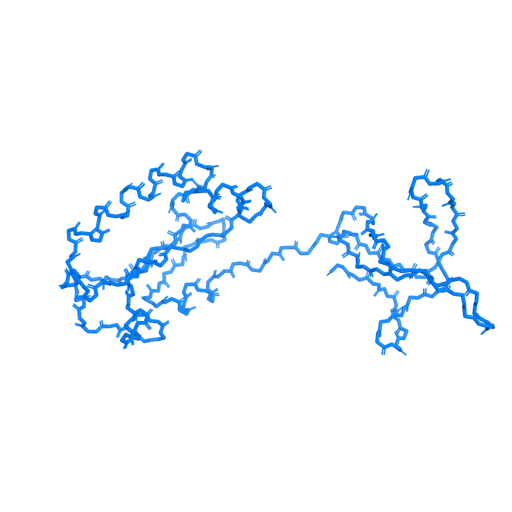3.75 87 LYS A C 1
ATOM 694 O O . LYS A 1 87 ? 17.978 -1.473 4.028 1.00 93.75 87 LYS A O 1
ATOM 699 N N . SER A 1 88 ? 16.730 -0.766 2.297 1.00 95.19 88 SER A N 1
ATOM 700 C CA . SER A 1 88 ? 16.504 -2.080 1.695 1.00 95.19 88 SER A CA 1
ATOM 701 C C . SER A 1 88 ? 16.816 -2.011 0.209 1.00 95.19 88 SER A C 1
ATOM 703 O O . SER A 1 88 ? 16.562 -0.990 -0.433 1.00 95.19 88 SER A O 1
ATOM 705 N N . SER A 1 89 ? 17.340 -3.098 -0.339 1.00 96.62 89 SER A N 1
ATOM 706 C CA . SER A 1 89 ? 17.623 -3.234 -1.762 1.00 96.62 89 SER A CA 1
ATOM 707 C C . SER A 1 89 ? 17.236 -4.623 -2.255 1.00 96.62 89 SER A C 1
ATOM 709 O O . SER A 1 89 ? 17.082 -5.556 -1.467 1.00 96.62 89 SER A O 1
ATOM 711 N N . GLY A 1 90 ? 17.061 -4.745 -3.564 1.00 96.81 90 GLY A N 1
ATOM 712 C CA . GLY A 1 90 ? 16.721 -5.995 -4.236 1.00 96.81 90 GLY A CA 1
ATOM 713 C C . GLY A 1 90 ? 16.736 -5.809 -5.746 1.00 96.81 90 GLY A C 1
ATOM 714 O O . GLY A 1 90 ? 17.093 -4.742 -6.243 1.00 96.81 90 GLY A O 1
ATOM 715 N N . LYS A 1 91 ? 16.371 -6.841 -6.501 1.00 97.38 91 LYS A N 1
ATOM 716 C CA . LYS A 1 91 ? 16.350 -6.804 -7.973 1.00 97.38 91 LYS A CA 1
ATOM 717 C C . LYS A 1 91 ? 14.974 -7.089 -8.554 1.00 97.38 91 LYS A C 1
ATOM 719 O O . LYS A 1 91 ? 14.664 -6.625 -9.644 1.00 97.38 91 LYS A O 1
ATOM 724 N N . THR A 1 92 ? 14.146 -7.840 -7.849 1.00 98.19 92 THR A N 1
ATOM 725 C CA . THR A 1 92 ? 12.874 -8.332 -8.373 1.00 98.19 92 THR A CA 1
ATOM 726 C C . THR A 1 92 ? 11.688 -7.607 -7.755 1.00 98.19 92 THR A C 1
ATOM 728 O O . THR A 1 92 ? 11.803 -6.937 -6.722 1.00 98.19 92 THR A O 1
ATOM 731 N N . LEU A 1 93 ? 10.532 -7.733 -8.403 1.00 98.19 93 LEU A N 1
ATOM 732 C CA . LEU A 1 93 ? 9.268 -7.228 -7.891 1.00 98.19 93 LEU A CA 1
ATOM 733 C C . LEU A 1 93 ? 8.838 -7.990 -6.635 1.00 98.19 93 LEU A C 1
ATOM 735 O O . LEU A 1 93 ? 8.319 -7.364 -5.715 1.00 98.19 93 LEU A O 1
ATOM 739 N N . LEU A 1 94 ? 9.090 -9.302 -6.572 1.00 97.75 94 LEU A N 1
ATOM 740 C CA . LEU A 1 94 ? 8.836 -10.099 -5.374 1.00 97.75 94 LEU A CA 1
ATOM 741 C C . LEU A 1 94 ? 9.621 -9.563 -4.175 1.00 97.75 94 LEU A C 1
ATOM 743 O O . LEU A 1 94 ? 9.018 -9.232 -3.163 1.00 97.75 94 LEU A O 1
ATOM 747 N N . GLU A 1 95 ? 10.932 -9.359 -4.320 1.00 97.81 95 GLU A N 1
ATOM 748 C CA . GLU A 1 95 ? 11.752 -8.789 -3.241 1.00 97.81 95 GLU A CA 1
ATOM 749 C C . GLU A 1 95 ? 11.262 -7.386 -2.842 1.00 97.81 95 GLU A C 1
ATOM 751 O O . GLU A 1 95 ? 11.314 -7.007 -1.671 1.00 97.81 95 GLU A O 1
ATOM 756 N N . ALA A 1 96 ? 10.767 -6.590 -3.801 1.00 97.38 96 ALA A N 1
ATOM 757 C CA . ALA A 1 96 ? 10.198 -5.279 -3.499 1.00 97.38 96 ALA A CA 1
ATOM 758 C C . ALA A 1 96 ? 8.923 -5.403 -2.649 1.00 97.38 96 ALA A C 1
ATOM 760 O O . ALA A 1 96 ? 8.756 -4.627 -1.706 1.00 97.38 96 ALA A O 1
ATOM 761 N N . ILE A 1 97 ? 8.055 -6.376 -2.944 1.00 96.94 97 ILE A N 1
ATOM 762 C CA . ILE A 1 97 ? 6.847 -6.678 -2.162 1.00 96.94 97 ILE A CA 1
ATOM 763 C C . ILE A 1 97 ? 7.223 -7.198 -0.772 1.00 96.94 97 ILE A C 1
ATOM 765 O O . ILE A 1 97 ? 6.711 -6.681 0.217 1.00 96.94 97 ILE A O 1
ATOM 769 N N . ASP A 1 98 ? 8.161 -8.139 -0.683 1.00 95.25 98 ASP A N 1
ATOM 770 C CA . ASP A 1 98 ? 8.630 -8.703 0.589 1.00 95.25 98 ASP A CA 1
ATOM 771 C C . ASP A 1 98 ? 9.286 -7.645 1.482 1.00 95.25 98 ASP A C 1
ATOM 773 O O . ASP A 1 98 ? 9.251 -7.734 2.707 1.00 95.25 98 ASP A O 1
ATOM 777 N N . SER A 1 99 ? 9.847 -6.593 0.882 1.00 94.75 99 SER A N 1
ATOM 778 C CA . SER A 1 99 ? 10.417 -5.480 1.635 1.00 94.75 99 SER A CA 1
ATOM 779 C C . SER A 1 99 ? 9.367 -4.560 2.275 1.00 94.75 99 SER A C 1
ATOM 781 O O . SER A 1 99 ? 9.749 -3.658 3.025 1.00 94.75 99 SER A O 1
ATOM 783 N N . ILE A 1 100 ? 8.072 -4.681 1.946 1.00 93.94 100 ILE A N 1
ATOM 784 C CA . ILE A 1 100 ? 7.006 -3.837 2.512 1.00 93.94 100 ILE A CA 1
ATOM 785 C C . ILE A 1 100 ? 6.982 -3.989 4.034 1.00 93.94 100 ILE A C 1
ATOM 787 O O . ILE A 1 100 ? 6.931 -5.088 4.575 1.00 93.94 100 ILE A O 1
ATOM 791 N N . GLU A 1 101 ? 6.978 -2.859 4.735 1.00 89.75 101 GLU A N 1
ATOM 792 C CA . GLU A 1 101 ? 6.894 -2.849 6.188 1.00 89.75 101 GLU A CA 1
ATOM 793 C C . GLU A 1 101 ? 5.470 -3.226 6.611 1.00 89.75 101 GLU A C 1
ATOM 795 O O . GLU A 1 101 ? 4.511 -2.585 6.159 1.00 89.75 101 GLU A O 1
ATOM 800 N N . PRO A 1 102 ? 5.284 -4.228 7.485 1.00 87.38 102 PRO A N 1
ATOM 801 C CA . PRO A 1 102 ? 3.965 -4.535 8.011 1.00 87.38 102 PRO A CA 1
ATOM 802 C C . PRO A 1 102 ? 3.346 -3.292 8.673 1.00 87.38 102 PRO A C 1
ATOM 804 O O . PRO A 1 102 ? 4.002 -2.638 9.492 1.00 87.38 102 PRO A O 1
ATOM 807 N N . PRO A 1 103 ? 2.095 -2.923 8.343 1.00 85.00 103 PRO A N 1
ATOM 808 C CA . PRO A 1 103 ? 1.456 -1.778 8.969 1.00 85.00 103 PRO A CA 1
ATOM 809 C C . PRO A 1 103 ? 1.264 -2.043 10.466 1.00 85.00 103 PRO A C 1
ATOM 811 O O . PRO A 1 103 ? 0.844 -3.128 10.873 1.00 85.00 103 PRO A O 1
ATOM 814 N N . LYS A 1 104 ? 1.526 -1.035 11.305 1.00 82.62 104 LYS A N 1
ATOM 815 C CA . LYS A 1 104 ? 1.225 -1.130 12.737 1.00 82.62 104 LYS A CA 1
ATOM 816 C C . LYS A 1 104 ? -0.293 -1.222 12.920 1.00 82.62 104 LYS A C 1
ATOM 818 O O . LYS A 1 104 ? -1.004 -0.267 12.596 1.00 82.62 104 LYS A O 1
ATOM 823 N N . ARG A 1 105 ? -0.778 -2.338 13.474 1.00 82.94 105 ARG A N 1
ATOM 824 C CA . ARG A 1 105 ? -2.193 -2.484 13.845 1.00 82.94 105 ARG A CA 1
ATOM 825 C C . ARG A 1 105 ? -2.569 -1.416 14.887 1.00 82.94 105 ARG A C 1
ATOM 827 O O . ARG A 1 105 ? -1.809 -1.202 15.837 1.00 82.94 105 ARG A O 1
ATOM 834 N N . PRO A 1 106 ? -3.692 -0.696 14.719 1.00 87.00 106 PRO A N 1
ATOM 835 C CA . PRO A 1 106 ? -4.061 0.444 15.559 1.00 87.00 106 PRO A CA 1
ATOM 836 C C . PRO A 1 106 ? -4.689 0.031 16.904 1.00 87.00 106 PRO A C 1
ATOM 838 O O . PRO A 1 106 ? -5.738 0.549 17.287 1.00 87.00 106 PRO A O 1
ATOM 841 N N . ASN A 1 107 ? -4.040 -0.871 17.639 1.00 88.75 107 ASN A N 1
ATOM 842 C CA . ASN A 1 107 ? -4.545 -1.415 18.906 1.00 88.75 107 ASN A CA 1
ATOM 843 C C . ASN A 1 107 ? -4.566 -0.355 20.019 1.00 88.75 107 ASN A C 1
ATOM 845 O O . ASN A 1 107 ? -5.442 -0.372 20.876 1.00 88.75 107 ASN A O 1
ATOM 849 N N . ASP A 1 108 ? -3.639 0.606 19.958 1.00 88.62 108 ASP A N 1
ATOM 850 C CA . ASP A 1 108 ? -3.497 1.692 20.941 1.00 88.62 108 ASP A CA 1
ATOM 851 C C . ASP A 1 108 ? -4.524 2.827 20.747 1.00 88.62 108 ASP A C 1
ATOM 853 O O . ASP A 1 108 ? -4.563 3.785 21.520 1.00 88.62 108 ASP A O 1
ATOM 857 N N . LYS A 1 109 ? -5.322 2.785 19.673 1.00 91.06 109 LYS A N 1
ATOM 858 C CA . LYS A 1 109 ? -6.336 3.808 19.386 1.00 91.06 109 LYS A CA 1
ATOM 859 C C . LYS A 1 109 ? -7.666 3.465 20.075 1.00 91.06 109 LYS A C 1
ATOM 861 O O . LYS A 1 109 ? -7.913 2.302 20.375 1.00 91.06 109 LYS A O 1
ATOM 866 N N . PRO A 1 110 ? -8.566 4.441 20.292 1.00 94.56 110 PRO A N 1
ATOM 867 C CA . PRO A 1 110 ? -9.902 4.155 20.811 1.00 94.56 110 PRO A CA 1
ATOM 868 C C . PRO A 1 110 ? -10.669 3.155 19.936 1.00 94.56 110 PRO A C 1
ATOM 870 O O . PRO A 1 110 ? -10.527 3.171 18.711 1.00 94.56 110 PRO A O 1
ATOM 873 N N . LEU A 1 111 ? -11.526 2.339 20.556 1.00 96.12 111 LEU A N 1
ATOM 874 C CA . LEU A 1 111 ? -12.343 1.354 19.848 1.00 96.12 111 LEU A CA 1
ATOM 875 C C . LEU A 1 111 ? -13.236 2.022 18.789 1.00 96.12 111 LEU A C 1
ATOM 877 O O . LEU A 1 111 ? -13.999 2.943 19.101 1.00 96.12 111 LEU A O 1
ATOM 881 N N . ARG A 1 112 ? -13.170 1.544 17.545 1.00 96.88 112 ARG A N 1
ATOM 882 C CA . ARG A 1 112 ? -14.129 1.851 16.475 1.00 96.88 112 ARG A CA 1
ATOM 883 C C . ARG A 1 112 ? -14.478 0.564 15.743 1.00 96.88 112 ARG A C 1
ATOM 885 O O . ARG A 1 112 ? -13.595 -0.099 15.212 1.00 96.88 112 ARG A O 1
ATOM 892 N N . LEU A 1 113 ? -15.765 0.237 15.728 1.00 96.69 113 LEU A N 1
ATOM 893 C CA . LEU A 1 113 ? -16.304 -0.974 15.119 1.00 96.69 113 LEU A CA 1
ATOM 894 C C . LEU A 1 113 ? -17.559 -0.586 14.320 1.00 96.69 113 LEU A C 1
ATOM 896 O O . LEU A 1 113 ? -18.631 -0.432 14.910 1.00 96.69 113 LEU A O 1
ATOM 900 N N . PRO A 1 114 ? -17.439 -0.345 13.003 1.00 96.62 114 PRO A N 1
ATOM 901 C CA . PRO A 1 114 ? -18.590 -0.148 12.132 1.00 96.62 114 PRO A CA 1
ATOM 902 C C . PRO A 1 114 ? -19.424 -1.429 12.053 1.00 96.62 114 PRO A C 1
ATOM 904 O O . PRO A 1 114 ? -18.900 -2.500 11.737 1.00 96.62 114 PRO A O 1
ATOM 907 N N . LEU A 1 115 ? -20.722 -1.314 12.337 1.00 95.94 115 LEU A N 1
ATOM 908 C CA . LEU A 1 115 ? -21.640 -2.445 12.242 1.00 95.94 115 LEU A CA 1
ATOM 909 C C . LEU A 1 115 ? -21.935 -2.758 10.776 1.00 95.94 115 LEU A C 1
ATOM 911 O O . LEU A 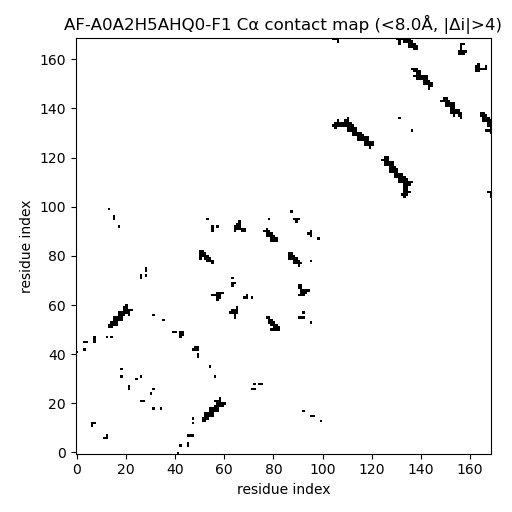1 115 ? -22.290 -1.865 10.009 1.00 95.94 115 LEU A O 1
ATOM 915 N N . GLN A 1 116 ? -21.790 -4.026 10.418 1.00 95.75 116 GLN A N 1
ATOM 916 C CA . GLN A 1 116 ? -22.201 -4.580 9.133 1.00 95.75 116 GLN A CA 1
ATOM 917 C C . GLN A 1 116 ? -23.650 -5.050 9.216 1.00 95.75 116 GLN A C 1
ATOM 919 O O . GLN A 1 116 ? -24.471 -4.628 8.413 1.00 95.75 116 GLN A O 1
ATOM 924 N N . ASP A 1 117 ? -23.961 -5.839 10.247 1.00 95.69 117 ASP A N 1
ATOM 925 C CA . ASP A 1 117 ? -25.281 -6.425 10.462 1.00 95.69 117 ASP A CA 1
ATOM 926 C C . ASP A 1 117 ? -25.637 -6.463 11.950 1.00 95.69 117 ASP A C 1
ATOM 928 O O . ASP A 1 117 ? -24.773 -6.385 12.830 1.00 95.69 117 ASP A O 1
ATOM 932 N N . VAL A 1 118 ? -26.930 -6.617 12.241 1.00 95.50 118 VAL A N 1
ATOM 933 C CA . VAL A 1 118 ? -27.443 -6.812 13.599 1.00 95.50 118 VAL A CA 1
ATOM 934 C C . VAL A 1 118 ? -28.454 -7.949 13.596 1.00 95.50 118 VAL A C 1
ATOM 936 O O . VAL A 1 118 ? -29.482 -7.877 12.925 1.00 95.50 118 VAL A O 1
ATOM 939 N N . TYR A 1 119 ? -28.180 -8.979 14.392 1.00 95.12 119 TYR A N 1
ATOM 940 C CA . TYR A 1 119 ? -29.025 -10.163 14.510 1.00 95.12 119 TYR A CA 1
ATOM 941 C C . TYR A 1 119 ? -29.736 -10.209 15.860 1.00 95.12 119 TYR A C 1
ATOM 943 O O . TYR A 1 119 ? -29.258 -9.669 16.858 1.00 95.12 119 TYR A O 1
ATOM 951 N N . LYS A 1 120 ? -30.878 -10.899 15.905 1.00 94.19 120 LYS A N 1
ATOM 952 C CA . LYS A 1 120 ? -31.575 -11.243 17.147 1.00 94.19 120 LYS A CA 1
ATOM 953 C C . LYS A 1 120 ? -31.631 -12.759 17.270 1.00 94.19 120 LYS A C 1
ATOM 955 O O . LYS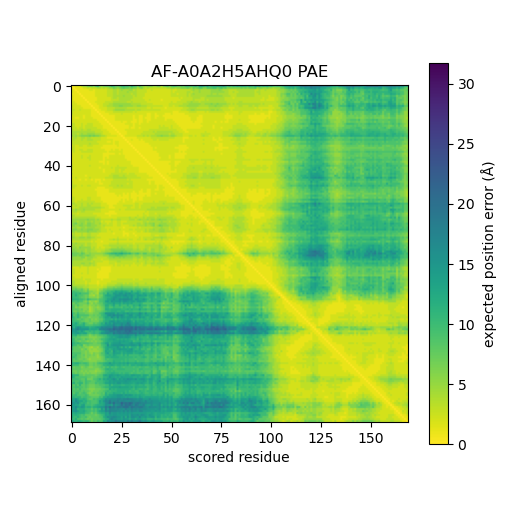 A 1 120 ? -32.376 -13.411 16.544 1.00 94.19 120 LYS A O 1
ATOM 960 N N . ILE A 1 121 ? -30.828 -13.309 18.171 1.00 92.44 121 ILE A N 1
ATOM 961 C CA . ILE A 1 121 ? -30.676 -14.752 18.359 1.00 92.44 121 ILE A CA 1
ATOM 962 C C . ILE A 1 121 ? -31.459 -15.168 19.605 1.00 92.44 121 ILE A C 1
ATOM 964 O O . ILE A 1 121 ? -31.275 -14.606 20.688 1.00 92.44 121 ILE A O 1
ATOM 968 N N . GLY A 1 122 ? -32.354 -16.147 19.456 1.00 94.56 122 GLY A N 1
ATOM 969 C CA . GLY A 1 122 ? -33.120 -16.696 20.575 1.00 94.56 122 GLY A CA 1
ATOM 970 C C . GLY A 1 122 ? -32.192 -17.249 21.661 1.00 94.56 122 GLY A C 1
ATOM 971 O O . GLY A 1 122 ? -31.264 -17.989 21.360 1.00 94.56 122 GLY A O 1
ATOM 972 N N . GLY A 1 123 ? -32.416 -16.861 22.917 1.00 91.62 123 GLY A N 1
ATOM 973 C CA . GLY A 1 123 ? -31.597 -17.281 24.062 1.00 91.62 123 GLY A CA 1
ATOM 974 C C . GLY A 1 123 ? -30.321 -16.461 24.307 1.00 91.62 123 GLY A C 1
ATOM 975 O O . GLY A 1 123 ? -29.835 -16.467 25.430 1.00 91.62 123 GLY A O 1
ATOM 976 N N . ILE A 1 124 ? -29.822 -15.711 23.316 1.00 90.62 124 ILE A N 1
ATOM 977 C CA . ILE A 1 124 ? -28.619 -14.862 23.454 1.00 90.62 124 ILE A CA 1
ATOM 978 C C . ILE A 1 124 ? -28.998 -13.377 23.519 1.00 90.62 124 ILE A C 1
ATOM 980 O O . ILE A 1 124 ? -28.496 -12.635 24.358 1.00 90.62 124 ILE A O 1
ATOM 984 N N . GLY A 1 125 ? -29.918 -12.939 22.655 1.00 92.69 125 GLY A N 1
ATOM 985 C CA . GLY A 1 125 ? -30.327 -11.541 22.535 1.00 92.69 125 GLY A CA 1
ATOM 986 C C . GLY A 1 125 ? -29.847 -10.894 21.235 1.00 92.69 125 GLY A C 1
ATOM 987 O O . GLY A 1 125 ? -29.877 -11.517 20.174 1.00 92.69 125 GLY A O 1
ATOM 988 N N . THR A 1 126 ? -29.473 -9.616 21.301 1.00 93.88 126 THR A N 1
ATOM 989 C CA . THR A 1 126 ? -29.042 -8.827 20.136 1.00 93.88 126 THR A CA 1
ATOM 990 C C . THR A 1 126 ? -27.542 -8.983 19.908 1.00 93.88 126 THR A C 1
ATOM 992 O O . THR A 1 126 ? -26.756 -8.709 20.810 1.00 93.88 126 THR A O 1
ATOM 995 N N . VAL A 1 127 ? -27.148 -9.368 18.695 1.00 95.19 127 VAL A N 1
ATOM 996 C CA . VAL A 1 127 ? -25.755 -9.630 18.313 1.00 95.19 127 VAL A CA 1
ATOM 997 C C . VAL A 1 127 ? -25.375 -8.743 17.122 1.00 95.19 127 VAL A C 1
ATOM 999 O O . VAL A 1 127 ? -25.739 -9.056 15.985 1.00 95.19 127 VAL A O 1
ATOM 1002 N N . PRO A 1 128 ? -24.696 -7.606 17.358 1.00 95.50 128 PRO A N 1
ATOM 1003 C CA . PRO A 1 128 ? -24.121 -6.798 16.290 1.00 95.50 128 PRO A CA 1
ATOM 1004 C C . PRO A 1 128 ? -22.838 -7.445 15.745 1.00 95.50 128 PRO A C 1
ATOM 1006 O O . PRO A 1 128 ? -22.024 -7.958 16.509 1.00 95.50 128 PRO A O 1
ATOM 1009 N N . VAL A 1 129 ? -22.641 -7.383 14.428 1.00 95.44 129 VAL A N 1
ATOM 1010 C CA . VAL A 1 129 ? -21.479 -7.946 13.723 1.00 95.44 129 VAL A CA 1
ATOM 1011 C C . VAL A 1 129 ? -20.769 -6.838 12.959 1.00 95.44 129 VAL A C 1
ATOM 1013 O O . VAL A 1 129 ? -21.412 -5.979 12.357 1.00 95.44 129 VAL A O 1
ATOM 1016 N N . GLY A 1 130 ? -19.439 -6.845 12.967 1.00 96.06 130 GLY A N 1
ATOM 1017 C CA . GLY A 1 130 ? -18.643 -5.889 12.209 1.00 96.06 130 GLY A CA 1
ATOM 1018 C C . GLY A 1 130 ? -17.147 -6.128 12.342 1.0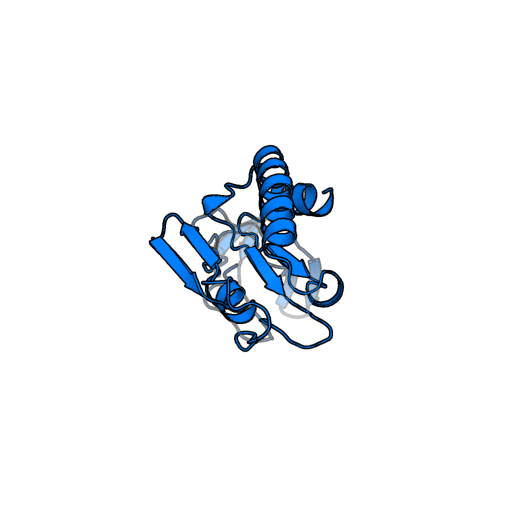0 96.06 130 GLY A C 1
ATOM 1019 O O . GLY A 1 130 ? -16.702 -7.049 13.027 1.00 96.06 130 GLY A O 1
ATOM 1020 N N . ARG A 1 131 ? -16.368 -5.275 11.676 1.00 94.75 131 ARG A N 1
ATOM 1021 C CA . ARG A 1 131 ? -14.905 -5.285 11.746 1.00 94.75 131 ARG A CA 1
ATOM 1022 C C . ARG A 1 131 ? -14.432 -4.229 12.736 1.00 94.75 131 ARG A C 1
ATOM 1024 O O . ARG A 1 131 ? -14.912 -3.100 12.716 1.00 94.75 131 ARG A O 1
ATOM 1031 N N . ILE A 1 132 ? -13.478 -4.584 13.589 1.00 94.56 132 ILE A N 1
ATOM 1032 C CA . ILE A 1 132 ? -12.785 -3.610 14.432 1.00 94.56 132 ILE A CA 1
ATOM 1033 C C . ILE A 1 132 ? -11.794 -2.859 13.539 1.00 94.56 132 ILE A C 1
ATOM 1035 O O . ILE A 1 132 ? -10.894 -3.458 12.970 1.00 94.56 132 ILE A O 1
ATOM 1039 N N . GLU A 1 133 ? -11.968 -1.549 13.394 1.00 92.69 133 GLU A N 1
ATOM 1040 C CA . GLU A 1 133 ? -11.063 -0.706 12.601 1.00 92.69 133 GLU A CA 1
ATOM 1041 C C . GLU A 1 133 ? -9.924 -0.148 13.463 1.00 92.69 133 GLU A C 1
ATOM 1043 O O . GLU A 1 133 ? -8.791 0.012 13.010 1.00 92.69 133 GLU A O 1
ATOM 1048 N N . THR A 1 134 ? -10.215 0.158 14.730 1.00 93.56 134 THR A N 1
ATOM 1049 C CA . THR A 1 134 ? -9.232 0.634 15.711 1.00 93.56 134 THR A CA 1
ATOM 1050 C C . THR A 1 134 ? -9.568 0.149 17.113 1.00 93.56 134 THR A C 1
ATOM 1052 O O . THR A 1 134 ? -10.741 -0.047 17.425 1.00 93.56 134 THR A O 1
ATOM 1055 N N . GLY A 1 135 ? -8.552 0.032 17.972 1.00 95.31 135 GLY A N 1
ATOM 1056 C CA . GLY A 1 135 ? -8.695 -0.366 19.372 1.00 95.31 135 GLY A CA 1
ATOM 1057 C C . GLY A 1 135 ? -8.947 -1.853 19.579 1.00 95.31 135 GLY A C 1
ATOM 1058 O O . GLY A 1 135 ? -8.794 -2.654 18.666 1.00 95.31 135 GLY A O 1
ATOM 1059 N N . VAL A 1 136 ? -9.311 -2.217 20.805 1.00 95.31 136 VAL A N 1
ATOM 1060 C CA . VAL A 1 136 ? -9.563 -3.604 21.214 1.00 95.31 136 VAL A CA 1
ATOM 1061 C C . VAL A 1 136 ? -10.954 -3.685 21.833 1.00 95.31 136 VAL A C 1
ATOM 1063 O O . VAL A 1 136 ? -11.367 -2.773 22.552 1.00 95.31 136 VAL A O 1
ATOM 1066 N N . LEU A 1 137 ? -11.678 -4.765 21.545 1.00 96.31 137 LEU A N 1
ATOM 1067 C CA . LEU A 1 137 ? -12.979 -5.072 22.134 1.00 96.31 137 LEU A CA 1
ATOM 1068 C C . LEU A 1 137 ? -12.825 -6.238 23.111 1.00 96.31 137 LEU A C 1
ATOM 1070 O O . LEU A 1 137 ? -12.346 -7.298 22.725 1.00 96.31 137 LEU A O 1
ATOM 1074 N N . LYS A 1 138 ? -13.258 -6.073 24.358 1.00 96.06 138 LYS A N 1
ATOM 1075 C CA . LYS A 1 138 ? -13.222 -7.126 25.380 1.00 96.06 138 LYS A CA 1
ATOM 1076 C C . LYS A 1 138 ? -14.600 -7.316 26.004 1.00 96.06 138 LYS A C 1
ATOM 1078 O O . LYS A 1 138 ? -15.323 -6.326 26.166 1.00 96.06 138 LYS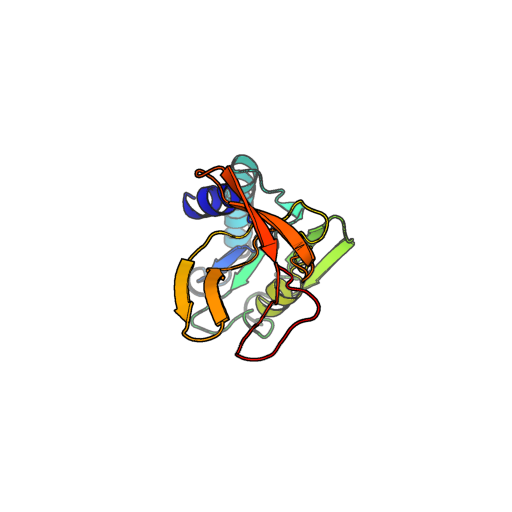 A O 1
ATOM 1083 N N . PRO A 1 139 ? -14.953 -8.545 26.415 1.00 96.38 139 PRO A N 1
ATOM 1084 C CA . PRO A 1 139 ? -16.060 -8.756 27.337 1.00 96.38 139 PRO A CA 1
ATOM 1085 C C . PRO A 1 139 ? -15.919 -7.865 28.584 1.00 96.38 139 PRO A C 1
ATOM 1087 O O . PRO A 1 139 ? -14.812 -7.627 29.069 1.00 96.38 139 PRO A O 1
ATOM 1090 N N . GLY A 1 140 ? -17.036 -7.339 29.079 1.00 95.88 140 GLY A N 1
ATOM 1091 C CA . GLY A 1 140 ? -17.105 -6.416 30.214 1.00 95.88 140 GLY A CA 1
ATOM 1092 C C . GLY A 1 140 ? -16.855 -4.943 29.873 1.00 95.88 140 GLY A C 1
ATOM 1093 O O . GLY A 1 140 ? -17.067 -4.080 30.723 1.00 95.88 140 GLY A O 1
ATOM 1094 N N . MET A 1 141 ? -16.438 -4.608 28.645 1.00 97.06 141 MET A N 1
ATOM 1095 C CA . MET A 1 141 ? -16.324 -3.205 28.236 1.00 97.06 141 MET A CA 1
ATOM 1096 C C . MET A 1 141 ? -17.700 -2.554 28.118 1.00 97.06 141 MET A C 1
ATOM 1098 O O . MET A 1 141 ? -18.622 -3.124 27.536 1.00 97.06 141 MET A O 1
ATOM 1102 N N . VAL A 1 142 ? -17.816 -1.319 28.600 1.00 97.38 142 VAL A N 1
ATOM 1103 C CA . VAL A 1 142 ? -18.972 -0.460 28.333 1.00 97.38 142 VAL A CA 1
ATOM 1104 C C . VAL A 1 142 ? -18.718 0.293 27.029 1.00 97.38 142 VAL A C 1
ATOM 1106 O O . VAL A 1 142 ? -17.756 1.052 26.921 1.00 97.38 142 VAL A O 1
ATOM 1109 N N . VAL A 1 143 ? -19.561 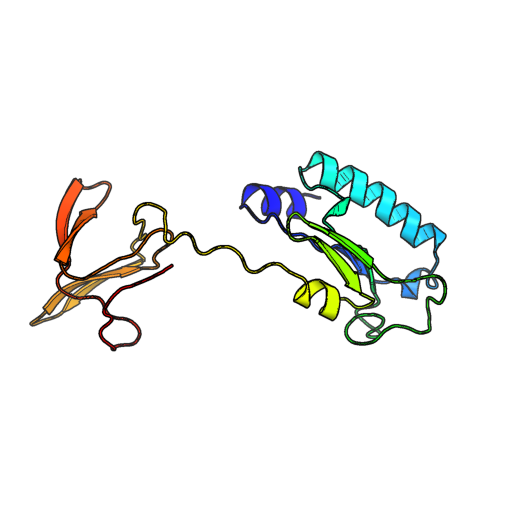0.055 26.028 1.00 97.06 143 VAL A N 1
ATOM 1110 C CA . VAL A 1 143 ? -19.453 0.627 24.681 1.00 97.06 143 VAL A CA 1
ATOM 1111 C C . VAL A 1 143 ? -20.638 1.533 24.380 1.00 97.06 143 VAL A C 1
ATOM 1113 O O . VAL A 1 143 ? -21.738 1.325 24.889 1.00 97.06 143 VAL A O 1
ATOM 1116 N N . THR A 1 144 ? -20.417 2.517 23.509 1.00 97.75 144 THR A N 1
ATOM 1117 C CA . THR A 1 144 ? -21.451 3.446 23.046 1.00 97.75 144 THR A CA 1
ATOM 1118 C C . THR A 1 144 ? -21.635 3.322 21.538 1.00 97.75 144 THR A C 1
ATOM 1120 O O . THR A 1 144 ? -20.672 3.408 20.775 1.00 97.75 144 THR A O 1
ATOM 1123 N N . PHE A 1 145 ? -22.882 3.152 21.106 1.00 96.62 145 PHE A N 1
ATOM 1124 C CA . PHE A 1 145 ? -23.280 3.093 19.706 1.00 96.62 145 PHE A CA 1
ATOM 1125 C C . PHE A 1 145 ? -23.640 4.491 19.207 1.00 96.62 145 PHE A C 1
ATOM 1127 O O . PHE A 1 145 ? -24.572 5.125 19.700 1.00 96.62 145 PHE A O 1
ATOM 1134 N N . ALA A 1 146 ? -22.913 4.967 18.201 1.00 96.06 146 ALA A N 1
ATOM 1135 C CA . ALA A 1 146 ? -23.256 6.177 17.464 1.00 96.06 146 ALA A CA 1
ATOM 1136 C C . ALA A 1 146 ? -24.108 5.821 16.225 1.00 96.06 146 ALA A C 1
ATOM 1138 O O . ALA A 1 146 ? -23.922 4.742 15.663 1.00 96.06 146 ALA A O 1
ATOM 1139 N N . PRO A 1 147 ? -25.014 6.703 15.761 1.00 96.12 147 PRO A N 1
ATOM 1140 C CA . PRO A 1 147 ? -25.342 8.021 16.316 1.00 96.12 147 PRO A CA 1
ATOM 1141 C C . PRO A 1 147 ? -26.435 7.996 17.402 1.00 96.12 147 PRO A C 1
ATOM 1143 O O . PRO A 1 147 ? -26.802 9.049 17.911 1.00 96.12 147 PRO A O 1
ATOM 1146 N N . SER A 1 148 ? -26.975 6.825 17.758 1.00 95.69 148 SER A N 1
ATOM 1147 C CA . SER A 1 148 ? -28.098 6.697 18.703 1.00 95.69 148 SER A CA 1
ATOM 1148 C C . SER A 1 148 ? -27.743 7.012 20.160 1.00 95.69 148 SER A C 1
ATOM 1150 O O . SER A 1 148 ? -28.644 7.181 20.978 1.00 95.69 148 SER A O 1
ATOM 1152 N N . ASN A 1 149 ? -26.450 7.096 20.486 1.00 94.75 149 ASN A N 1
ATOM 1153 C CA . ASN A 1 149 ? -25.912 7.323 21.830 1.00 94.75 149 ASN A CA 1
ATOM 1154 C C . ASN A 1 149 ? -26.390 6.291 22.865 1.00 94.75 149 ASN A C 1
ATOM 1156 O O . ASN A 1 149 ? -26.491 6.586 24.055 1.00 94.75 149 ASN A O 1
ATOM 1160 N N . VAL A 1 150 ? -26.662 5.061 22.420 1.00 96.31 150 VAL A N 1
ATOM 1161 C CA . VAL A 1 150 ? -26.994 3.945 23.312 1.00 96.31 150 VAL A CA 1
ATOM 1162 C C . VAL A 1 150 ? -25.708 3.388 23.906 1.00 96.31 150 VAL A C 1
ATOM 1164 O O . VAL A 1 150 ? -24.780 3.064 23.168 1.00 96.31 150 VAL A O 1
ATOM 1167 N N . THR A 1 151 ? -25.669 3.236 25.226 1.00 96.69 151 THR A N 1
ATOM 1168 C CA . THR A 1 151 ? -24.520 2.679 25.947 1.00 96.69 151 THR A CA 1
ATOM 1169 C C . THR A 1 151 ? -24.900 1.359 26.602 1.00 96.69 151 THR A C 1
ATOM 1171 O O . THR A 1 151 ? -25.952 1.257 27.229 1.00 96.69 151 THR A O 1
ATOM 1174 N N . THR A 1 152 ? -24.054 0.343 26.453 1.00 96.44 152 THR A N 1
ATOM 1175 C CA . THR A 1 152 ? -24.272 -0.989 27.031 1.00 96.44 152 THR A CA 1
ATOM 1176 C C . THR A 1 152 ? -22.947 -1.685 27.311 1.00 96.44 152 THR A C 1
ATOM 1178 O O . THR A 1 152 ? -21.910 -1.331 26.756 1.00 96.44 152 THR A O 1
ATOM 1181 N N . GLU A 1 153 ? -22.985 -2.696 28.167 1.00 96.69 153 GLU A N 1
ATOM 1182 C CA . GLU A 1 153 ? -21.860 -3.584 28.437 1.00 96.69 153 GLU A CA 1
ATOM 1183 C C . GLU A 1 153 ? -21.803 -4.723 27.407 1.00 96.69 153 GLU A C 1
ATOM 1185 O O . GLU A 1 153 ? -22.833 -5.288 27.027 1.00 96.69 153 GLU A O 1
ATOM 1190 N N . VAL A 1 154 ? -20.597 -5.076 26.970 1.00 96.12 154 VAL A N 1
ATOM 1191 C CA . VAL A 1 154 ? -20.319 -6.200 26.069 1.00 96.12 154 VAL A CA 1
ATOM 1192 C C . VAL A 1 154 ? -20.286 -7.493 26.879 1.00 96.12 154 VAL A C 1
ATOM 1194 O O . VAL A 1 154 ? -19.480 -7.617 27.796 1.00 96.12 154 VAL A O 1
ATOM 1197 N N . LYS A 1 155 ? -21.128 -8.476 26.545 1.00 95.19 155 LYS A N 1
ATOM 1198 C CA . LYS A 1 155 ? -21.205 -9.740 27.304 1.00 95.19 155 LYS A CA 1
ATOM 1199 C C . LYS A 1 155 ? -20.224 -10.805 26.827 1.00 95.19 155 LYS A C 1
ATOM 1201 O O . LYS A 1 155 ? -19.545 -11.413 27.647 1.00 95.19 155 LYS A O 1
ATOM 1206 N N . SER A 1 156 ? -20.109 -10.996 25.521 1.00 93.94 156 SER A N 1
ATOM 1207 C CA . SER A 1 156 ? -19.142 -11.903 24.904 1.00 93.94 156 SER A CA 1
ATOM 1208 C C . SER A 1 156 ? -18.666 -11.328 23.572 1.00 93.94 156 SER A C 1
ATOM 1210 O O . SER A 1 156 ? -19.275 -10.409 23.022 1.00 93.94 156 SER A O 1
ATOM 1212 N N . VAL A 1 157 ? -17.543 -11.850 23.083 1.00 94.06 157 VAL A N 1
ATOM 1213 C CA . VAL A 1 157 ? -16.991 -11.553 21.759 1.00 94.06 157 VAL A CA 1
ATOM 1214 C C . VAL A 1 157 ? -16.706 -12.891 21.093 1.00 94.06 157 VAL A C 1
ATOM 1216 O O . VAL A 1 157 ? -16.107 -13.766 21.716 1.00 94.06 157 VAL A O 1
ATOM 1219 N N . GLU A 1 158 ? -17.138 -13.051 19.846 1.00 93.12 158 GLU A N 1
ATOM 1220 C CA . GLU A 1 158 ? -16.972 -14.286 19.080 1.00 93.12 158 GLU A CA 1
ATOM 1221 C C . GLU A 1 158 ? -16.444 -13.981 17.676 1.00 93.12 158 GLU A C 1
ATOM 1223 O O . GLU A 1 158 ? -16.792 -12.963 17.075 1.00 93.12 158 GLU A O 1
ATOM 1228 N N . MET A 1 159 ? -15.618 -14.880 17.143 1.00 91.56 159 MET A N 1
ATOM 1229 C CA . MET A 1 159 ? -15.158 -14.864 15.755 1.00 91.56 159 MET A CA 1
ATOM 1230 C C . MET A 1 159 ? -15.159 -16.300 15.234 1.00 91.56 159 MET A C 1
ATOM 1232 O O . MET A 1 159 ? -14.643 -17.190 15.896 1.00 91.56 159 MET A O 1
ATOM 1236 N N . HIS A 1 160 ? -15.758 -16.542 14.063 1.00 88.56 160 HIS A N 1
ATOM 1237 C CA . HIS A 1 160 ? -15.881 -17.891 13.485 1.00 88.56 160 HIS A CA 1
ATOM 1238 C C . HIS A 1 160 ? -16.479 -18.947 14.446 1.00 88.56 160 HIS A C 1
ATOM 1240 O O . HIS A 1 160 ? -16.058 -20.097 14.433 1.00 88.56 160 HIS A O 1
ATOM 1246 N N . HIS A 1 161 ? -17.484 -18.562 15.246 1.00 84.12 161 HIS A N 1
ATOM 1247 C CA . HIS A 1 161 ? -18.140 -19.402 16.267 1.00 84.12 161 HIS A CA 1
ATOM 1248 C C . HIS A 1 161 ? -17.249 -19.834 17.443 1.00 84.12 161 HIS A C 1
ATOM 1250 O O . HIS A 1 161 ? -17.635 -20.707 18.218 1.00 84.12 161 HIS A O 1
ATOM 1256 N N . GLU A 1 162 ? -16.088 -19.204 17.613 1.00 90.69 162 GLU A N 1
ATOM 1257 C CA . GLU A 1 162 ? -15.236 -19.385 18.784 1.00 90.69 162 GLU A CA 1
ATOM 1258 C C . GLU A 1 162 ? -15.247 -18.130 19.654 1.00 90.69 162 GLU A C 1
ATOM 1260 O O . GLU A 1 162 ? -15.196 -16.998 19.160 1.00 90.69 162 GLU A O 1
ATOM 1265 N N . GLN A 1 163 ? -15.307 -18.331 20.969 1.00 90.75 163 GLN A N 1
ATOM 1266 C CA . GLN A 1 163 ? -15.277 -17.240 21.931 1.00 90.75 163 GLN A CA 1
ATOM 1267 C C . GLN A 1 163 ? -13.859 -16.683 22.064 1.00 90.75 163 GLN A C 1
ATOM 1269 O O . GLN A 1 163 ? -12.897 -17.421 22.275 1.00 90.75 163 GLN A O 1
ATOM 1274 N N . LEU A 1 164 ? -13.740 -15.360 21.995 1.00 92.38 164 LEU A N 1
ATOM 1275 C CA . LEU A 1 164 ? -12.475 -14.652 22.126 1.00 92.38 164 LEU A CA 1
ATOM 1276 C C . LEU A 1 164 ? -12.374 -13.948 23.480 1.00 92.38 164 LEU A C 1
ATOM 1278 O O . LEU A 1 164 ? -13.335 -13.350 23.970 1.00 92.38 164 LEU A O 1
ATOM 1282 N N . ALA A 1 165 ? -11.169 -13.953 24.053 1.00 93.75 165 ALA A N 1
ATOM 1283 C CA . ALA A 1 165 ? -10.845 -13.113 25.206 1.00 93.75 165 ALA A CA 1
ATOM 1284 C C . ALA A 1 165 ? -10.835 -11.619 24.830 1.00 93.75 165 ALA A C 1
ATOM 1286 O O . ALA A 1 165 ? -11.206 -10.765 25.635 1.00 93.75 165 ALA A O 1
ATOM 1287 N N . GLU A 1 166 ? -10.425 -11.307 23.599 1.00 93.50 166 GLU A N 1
ATOM 1288 C CA . GLU A 1 166 ? -10.457 -9.966 23.028 1.00 93.50 166 GLU A CA 1
ATOM 1289 C C . GLU A 1 166 ? -10.520 -10.009 21.493 1.00 93.50 166 GLU A C 1
ATOM 1291 O O . GLU A 1 166 ? -9.934 -10.886 20.862 1.00 93.50 166 GLU A O 1
ATOM 1296 N N . GLY A 1 167 ? -11.225 -9.050 20.894 1.00 92.62 167 GLY A N 1
ATOM 1297 C CA . GLY A 1 167 ? -11.202 -8.769 19.463 1.00 92.62 167 GLY A CA 1
ATOM 1298 C C . GLY A 1 167 ? -10.206 -7.653 19.153 1.00 92.62 167 GLY A C 1
ATOM 1299 O O . GLY A 1 167 ? -10.227 -6.606 19.804 1.00 92.62 167 GLY A O 1
ATOM 1300 N N . GLN A 1 168 ? -9.356 -7.867 18.152 1.00 92.19 168 GLN A N 1
ATOM 1301 C CA . GLN A 1 168 ? -8.359 -6.904 17.674 1.00 92.19 168 GLN A CA 1
ATOM 1302 C C . GLN A 1 168 ? -8.673 -6.465 16.226 1.00 92.19 168 GLN A C 1
ATOM 1304 O O . GLN A 1 168 ? -9.435 -7.163 15.551 1.00 92.19 168 GLN A O 1
ATOM 1309 N N . PRO A 1 169 ? -8.119 -5.332 15.744 1.00 89.12 169 PRO A N 1
ATOM 1310 C CA . PRO A 1 169 ? -8.229 -4.896 14.350 1.00 89.12 169 PRO A CA 1
ATOM 1311 C C . PRO A 1 169 ? -7.499 -5.829 13.380 1.00 89.12 169 PRO A C 1
ATOM 1313 O O . PRO A 1 169 ? -6.393 -6.300 13.741 1.00 89.12 169 PRO A O 1
#

Radius of gyration: 23.25 Å; Cα contacts (8 Å, |Δi|>4): 265; chains: 1; bounding box: 56×36×56 Å

Mean predicted aligned error: 6.29 Å

Sequence (169 aa):
REHALLAYTLGVKQLIVAINKMDTTQWSEARYQEIIKETSNFIKKVGYNPKTVPFVPISGFNGDNMLTASTNCPWYKGWEKETKSGKSSGKTLLEAIDSIEPPKRPNDKPLRLPLQDVYKIGGIGTVPVGRIETGVLKPGMVVTFAPSNVTTEVKSVEMHHEQLAEGQP

Nearest PDB structures (foldseek):
  2b7c-assembly1_A  TM=9.320E-01  e=9.908E-27  Saccharomyces cerevisiae
  8g5z-assembly1_EF  TM=7.128E-01  e=1.416E-24  Homo sapiens
  4c0s-assembly1_B  TM=6.437E-01  e=1.018E-23  Oryctolagus cuniculus
  6ra9-assembly1_A  TM=6.479E-01  e=5.672E-23  Oryctolagus cuniculus
  4c0s-assembly1_A  TM=6.366E-01  e=3.872E-23  Oryctolagus cuniculus

Foldseek 3Di:
DVVLLVCVVVPNQQEEAEAEPCVVVQVDPVVLVVCLVVVCVVSVVSPHHSQQYWYAYDYPVVGDQAPDHDPSHPVDPWTWHQDPVGIDTDHHPVSVVVPDDPDDFQQVDDWDWDFPDWDQDPPPGIDTDTATRHHKAAQQDWDADPPVRDIDGHHFDDDPNDTDRMHGD

pLDDT: mean 94.7, std 3.4, range [79.44, 98.5]